Protein AF-A0A177G575-F1 (afdb_monomer_lite)

Radius of gyration: 20.1 Å; chains: 1; bounding box: 37×48×55 Å

Sequence (114 aa):
MTLPGQGDEPTVEVPLSLEEVTSLITVLGRLRQTMMADHEIPPIEGATFTPVTRTRWAVQPEARTDGSLLAFQHPAYGPVGLVLAPQDADRLGKALQLHEQMRRDQKASRGKLN

Organism: NCBI:txid178901

Structure (mmCIF, N/CA/C/O backbone):
data_AF-A0A177G575-F1
#
_entry.id   AF-A0A177G575-F1
#
loop_
_atom_site.group_PDB
_atom_site.id
_atom_site.type_symbol
_atom_site.label_atom_id
_atom_site.label_alt_id
_atom_site.label_comp_id
_atom_site.label_asym_id
_atom_site.label_entity_id
_atom_site.label_seq_id
_atom_site.pdbx_PDB_ins_code
_atom_site.Cartn_x
_atom_site.Cartn_y
_atom_site.Cartn_z
_atom_site.occupancy
_atom_site.B_iso_or_equiv
_atom_site.auth_seq_id
_atom_site.auth_comp_id
_atom_site.auth_asym_id
_atom_site.auth_atom_id
_atom_site.pdbx_PDB_model_num
ATOM 1 N N . MET A 1 1 ? 21.814 -13.747 -9.189 1.00 62.03 1 MET A N 1
ATOM 2 C CA . MET A 1 1 ? 20.965 -14.264 -8.092 1.00 62.03 1 MET A CA 1
ATOM 3 C C . MET A 1 1 ? 20.359 -15.579 -8.563 1.00 62.03 1 MET A C 1
ATOM 5 O O . MET A 1 1 ? 19.871 -15.625 -9.684 1.00 62.03 1 MET A O 1
ATOM 9 N N . THR A 1 2 ? 20.437 -16.648 -7.772 1.00 60.25 2 THR A N 1
ATOM 10 C CA . THR A 1 2 ? 19.839 -17.946 -8.122 1.00 60.25 2 THR A CA 1
ATOM 11 C C . THR A 1 2 ? 18.371 -17.936 -7.715 1.00 60.25 2 THR A C 1
ATOM 13 O O . THR A 1 2 ? 18.066 -17.749 -6.536 1.00 60.25 2 THR A O 1
ATOM 16 N N . LEU A 1 3 ? 17.462 -18.097 -8.675 1.00 61.62 3 LEU A N 1
ATOM 17 C CA . LEU A 1 3 ? 16.047 -18.297 -8.374 1.00 61.62 3 LEU A CA 1
ATOM 18 C C . LEU A 1 3 ? 15.821 -19.804 -8.216 1.00 61.62 3 LEU A C 1
ATOM 20 O O . LEU A 1 3 ? 16.135 -20.549 -9.147 1.00 61.62 3 LEU A O 1
ATOM 24 N N . PRO A 1 4 ? 15.338 -20.287 -7.058 1.00 55.06 4 PRO A N 1
ATOM 25 C CA . PRO A 1 4 ? 14.972 -21.690 -6.942 1.00 55.06 4 PRO A CA 1
ATOM 26 C C . PRO A 1 4 ? 13.827 -21.980 -7.920 1.00 55.06 4 PRO A C 1
ATOM 28 O O . PRO A 1 4 ? 12.828 -21.259 -7.920 1.00 55.06 4 PRO A O 1
ATOM 31 N N . GLY A 1 5 ? 13.983 -23.011 -8.754 1.00 54.41 5 GLY A N 1
ATOM 32 C CA . GLY A 1 5 ? 12.903 -23.494 -9.614 1.00 54.41 5 GLY A CA 1
ATOM 33 C C . GLY A 1 5 ? 11.715 -23.961 -8.771 1.00 54.41 5 GLY A C 1
ATOM 34 O O . GLY A 1 5 ? 11.895 -24.504 -7.675 1.00 54.41 5 GLY A O 1
ATOM 35 N N . GLN A 1 6 ? 10.489 -23.736 -9.248 1.00 54.12 6 GLN A N 1
ATOM 36 C CA . GLN A 1 6 ? 9.319 -24.361 -8.635 1.00 54.12 6 GLN A CA 1
ATOM 37 C C . GLN A 1 6 ? 9.195 -25.795 -9.165 1.00 54.12 6 GLN A C 1
ATOM 39 O O . GLN A 1 6 ? 8.772 -26.020 -10.293 1.00 54.12 6 GLN A O 1
ATOM 44 N N . GLY A 1 7 ? 9.537 -26.784 -8.337 1.00 67.75 7 GLY A N 1
ATOM 45 C CA . GLY A 1 7 ? 9.404 -28.200 -8.697 1.00 67.75 7 GLY A CA 1
ATOM 46 C C . GLY A 1 7 ? 10.563 -28.704 -9.560 1.00 67.75 7 GLY A C 1
ATOM 47 O O . GLY A 1 7 ? 11.712 -28.584 -9.153 1.00 67.75 7 GLY A O 1
ATOM 48 N N . ASP A 1 8 ? 10.252 -29.291 -10.718 1.00 60.97 8 ASP A N 1
ATOM 49 C CA . ASP A 1 8 ? 11.220 -29.927 -11.635 1.00 60.97 8 ASP A CA 1
ATOM 50 C C . ASP A 1 8 ? 11.834 -28.933 -12.646 1.00 60.97 8 ASP A C 1
ATOM 52 O O . ASP A 1 8 ? 12.507 -29.317 -13.604 1.00 60.97 8 ASP A O 1
ATOM 56 N N . GLU A 1 9 ? 11.578 -27.633 -12.466 1.00 63.50 9 GLU A N 1
ATOM 57 C CA . GLU A 1 9 ? 12.141 -26.590 -13.319 1.00 63.50 9 GLU A CA 1
ATOM 58 C C . GLU A 1 9 ? 13.640 -26.401 -13.042 1.00 63.50 9 GLU A C 1
ATOM 60 O O . GLU A 1 9 ? 14.053 -26.306 -11.880 1.00 63.50 9 GLU A O 1
ATOM 65 N N . PRO A 1 10 ? 14.476 -26.310 -14.094 1.00 64.81 10 PRO A N 1
ATOM 66 C CA . PRO A 1 10 ? 15.905 -26.117 -13.925 1.00 64.81 10 PRO A CA 1
ATOM 67 C C . PRO A 1 10 ? 16.179 -24.811 -13.182 1.00 64.81 10 PRO A C 1
ATOM 69 O O . PRO A 1 10 ? 15.592 -23.770 -13.477 1.00 64.81 10 PRO A O 1
ATOM 72 N N . THR A 1 11 ? 17.115 -24.856 -12.236 1.00 64.06 11 THR A N 1
ATOM 73 C CA . THR A 1 11 ? 17.609 -23.659 -11.558 1.00 64.06 11 THR A CA 1
ATOM 74 C C . THR A 1 11 ? 18.225 -22.723 -12.594 1.00 64.06 11 THR A C 1
ATOM 76 O O . THR A 1 11 ? 19.278 -23.018 -13.160 1.00 64.06 11 THR A O 1
ATOM 79 N N . VAL A 1 12 ? 17.569 -21.594 -12.856 1.00 70.12 12 VAL A N 1
ATOM 80 C CA . VAL A 1 12 ? 18.082 -20.581 -13.780 1.00 70.12 12 VAL A CA 1
ATOM 81 C C . VAL A 1 12 ? 18.907 -19.577 -12.987 1.00 70.12 12 VAL A C 1
ATOM 83 O O . VAL A 1 12 ? 18.412 -18.905 -12.075 1.00 70.12 12 VAL A O 1
ATOM 86 N N . GLU A 1 13 ? 20.182 -19.450 -13.344 1.00 76.06 13 GLU A N 1
ATOM 87 C CA . GLU A 1 13 ? 20.978 -18.315 -12.901 1.00 76.06 13 GLU A CA 1
ATOM 88 C C . GLU A 1 13 ? 20.569 -17.081 -13.692 1.00 76.06 13 GLU A C 1
ATOM 90 O O . GLU A 1 13 ? 20.772 -16.991 -14.901 1.00 76.06 13 GLU A O 1
ATOM 95 N N . VAL A 1 14 ? 19.991 -16.113 -12.988 1.00 79.31 14 VAL A N 1
ATOM 96 C CA . VAL A 1 14 ? 19.685 -14.802 -13.549 1.00 79.31 14 VAL A CA 1
ATOM 97 C C . VAL A 1 14 ? 20.727 -13.831 -12.985 1.00 79.31 14 VAL A C 1
ATOM 99 O O . VAL A 1 14 ? 20.660 -13.473 -11.798 1.00 79.31 14 VAL A O 1
ATOM 102 N N . PRO A 1 15 ? 21.753 -13.442 -13.767 1.00 84.38 15 PRO A N 1
ATOM 103 C CA . PRO A 1 15 ? 22.849 -12.605 -13.293 1.00 84.38 15 PRO A CA 1
ATOM 104 C C . PRO A 1 15 ? 22.426 -11.131 -13.266 1.00 84.38 15 PRO A C 1
ATOM 106 O O . PRO A 1 15 ? 22.987 -10.306 -13.972 1.00 84.38 15 PRO A O 1
ATOM 109 N N . LEU A 1 16 ? 21.415 -10.806 -12.460 1.00 88.62 16 LEU A N 1
ATOM 110 C CA . LEU A 1 16 ? 20.996 -9.432 -12.203 1.00 88.62 16 LEU A CA 1
ATOM 111 C C . LEU A 1 16 ? 21.408 -9.013 -10.792 1.00 88.62 16 LEU A C 1
ATOM 113 O O . LEU A 1 16 ? 21.267 -9.770 -9.822 1.00 88.62 16 LEU A O 1
ATOM 117 N N . SER A 1 17 ? 21.906 -7.789 -10.691 1.00 91.44 17 SER A N 1
ATOM 118 C CA . SER A 1 17 ? 22.092 -7.059 -9.445 1.00 91.44 17 SER A CA 1
ATOM 119 C C . SER A 1 17 ? 20.748 -6.595 -8.873 1.00 91.44 17 SER A C 1
ATOM 121 O O . SER A 1 17 ? 19.726 -6.540 -9.560 1.00 91.44 17 SER A O 1
ATOM 123 N N . LEU A 1 18 ? 20.743 -6.213 -7.593 1.00 88.62 18 LEU A N 1
ATOM 124 C CA . LEU A 1 18 ? 19.555 -5.641 -6.956 1.00 88.62 18 LEU A CA 1
ATOM 125 C C . LEU A 1 18 ? 19.081 -4.355 -7.659 1.00 88.62 18 LEU A C 1
ATOM 127 O O . LEU A 1 18 ? 17.878 -4.122 -7.762 1.00 88.62 18 LEU A O 1
ATOM 131 N N . GLU A 1 19 ? 20.008 -3.533 -8.151 1.00 91.50 19 GLU A N 1
ATOM 132 C CA . GLU A 1 19 ? 19.698 -2.285 -8.855 1.00 91.50 19 GLU A CA 1
ATOM 133 C C . GLU A 1 19 ? 19.000 -2.546 -10.195 1.00 91.50 19 GLU A C 1
ATOM 135 O O . GLU A 1 19 ? 17.984 -1.919 -10.502 1.00 91.50 19 GLU A O 1
ATOM 140 N N . GLU A 1 20 ? 19.483 -3.531 -10.956 1.00 93.25 20 GLU A N 1
ATOM 141 C CA . GLU A 1 20 ? 18.873 -3.933 -12.226 1.00 93.25 20 GLU A CA 1
ATOM 142 C C . GLU A 1 20 ? 17.477 -4.529 -12.014 1.00 93.25 20 GLU A C 1
ATOM 144 O O . GLU A 1 20 ? 16.536 -4.159 -12.718 1.00 93.25 20 GLU A O 1
ATOM 149 N N . VAL A 1 21 ? 17.300 -5.382 -10.995 1.00 93.12 21 VAL A N 1
ATOM 150 C CA . VAL A 1 21 ? 15.977 -5.921 -10.631 1.00 93.12 21 VAL A CA 1
ATOM 151 C C . VAL A 1 21 ? 15.025 -4.796 -10.212 1.00 93.12 21 VAL A C 1
ATOM 153 O O . VAL A 1 21 ? 13.872 -4.767 -10.640 1.00 93.12 21 VAL A O 1
ATOM 156 N N . THR A 1 22 ? 15.503 -3.829 -9.427 1.00 91.31 22 THR A N 1
ATOM 157 C CA . THR A 1 22 ? 14.697 -2.679 -8.986 1.00 91.31 22 THR A CA 1
ATOM 158 C C . THR A 1 22 ? 14.271 -1.804 -10.167 1.00 91.31 22 THR A C 1
ATOM 160 O O . THR A 1 22 ? 13.111 -1.385 -10.252 1.00 91.31 22 THR A O 1
ATOM 163 N N . SER A 1 23 ? 15.182 -1.561 -11.111 1.00 92.62 23 SER A N 1
ATOM 164 C CA . SER A 1 23 ? 14.868 -0.837 -12.344 1.00 92.62 23 SER A CA 1
ATOM 165 C C . SER A 1 23 ? 13.826 -1.580 -13.174 1.00 92.62 23 SER A C 1
ATOM 167 O O . SER A 1 23 ? 12.850 -0.970 -13.615 1.00 92.62 23 SER A O 1
ATOM 169 N N . LEU A 1 24 ? 13.968 -2.900 -13.324 1.00 94.25 24 LEU A N 1
ATOM 170 C CA . LEU A 1 24 ? 13.004 -3.721 -14.051 1.00 94.25 24 LEU A CA 1
ATOM 171 C C . LEU A 1 24 ? 11.610 -3.661 -13.414 1.00 94.25 24 LEU A C 1
ATOM 173 O O . LEU A 1 24 ? 10.632 -3.395 -14.111 1.00 94.25 24 LEU A O 1
ATOM 177 N N . ILE A 1 25 ? 11.510 -3.828 -12.093 1.00 93.50 25 ILE A N 1
ATOM 178 C CA . ILE A 1 25 ? 10.242 -3.714 -11.355 1.00 93.50 25 ILE A CA 1
ATOM 179 C C . ILE A 1 25 ? 9.616 -2.333 -11.560 1.00 93.50 25 ILE A C 1
ATOM 181 O O . ILE A 1 25 ? 8.411 -2.230 -11.776 1.00 93.50 25 ILE A O 1
ATOM 185 N N . THR A 1 26 ? 10.425 -1.272 -11.547 1.00 91.94 26 THR A N 1
ATOM 186 C CA . THR A 1 26 ? 9.943 0.099 -11.762 1.00 91.94 26 THR A CA 1
ATOM 187 C C . THR A 1 26 ? 9.343 0.270 -13.158 1.00 91.94 26 THR A C 1
ATOM 189 O O . THR A 1 26 ? 8.263 0.848 -13.301 1.00 91.94 26 THR A O 1
ATOM 192 N N . VAL A 1 27 ? 10.009 -0.247 -14.195 1.00 95.31 27 VAL A N 1
ATOM 193 C CA . VAL A 1 27 ? 9.508 -0.196 -15.578 1.00 95.31 27 VAL A CA 1
ATOM 194 C C . VAL A 1 27 ? 8.227 -1.014 -15.725 1.00 95.31 27 VAL A C 1
ATOM 196 O O . VAL A 1 27 ? 7.235 -0.503 -16.245 1.00 95.31 27 VAL A O 1
ATOM 199 N N . LEU A 1 28 ? 8.212 -2.251 -15.222 1.00 95.81 28 LEU A N 1
ATOM 200 C CA . LEU A 1 28 ? 7.039 -3.125 -15.283 1.00 95.81 28 LEU A CA 1
ATOM 201 C C . LEU A 1 28 ? 5.853 -2.550 -14.501 1.00 95.81 28 LEU A C 1
ATOM 203 O O . LEU A 1 28 ? 4.716 -2.616 -14.964 1.00 95.81 28 LEU A O 1
ATOM 207 N N . GLY A 1 29 ? 6.111 -1.935 -13.347 1.00 93.12 29 GLY A N 1
ATOM 208 C CA . GLY A 1 29 ? 5.099 -1.254 -12.546 1.00 93.12 29 GLY A CA 1
ATOM 209 C C . GLY A 1 29 ? 4.451 -0.096 -13.302 1.00 93.12 29 GLY A C 1
ATOM 210 O O . GLY A 1 29 ? 3.224 -0.011 -13.348 1.00 93.12 29 GLY A O 1
ATOM 211 N N . ARG A 1 30 ? 5.257 0.746 -13.966 1.00 93.44 30 ARG A N 1
ATOM 212 C CA . ARG A 1 30 ? 4.753 1.838 -14.819 1.00 93.44 30 ARG A CA 1
ATOM 213 C C . ARG A 1 30 ? 3.946 1.310 -15.998 1.00 93.44 30 ARG A C 1
ATOM 215 O O . ARG A 1 30 ? 2.850 1.803 -16.241 1.00 93.44 30 ARG A O 1
ATOM 222 N N . LEU A 1 31 ? 4.453 0.286 -16.687 1.00 96.25 31 LEU A N 1
ATOM 223 C CA . LEU A 1 31 ? 3.746 -0.343 -17.801 1.00 96.25 31 LEU A CA 1
ATOM 224 C C . LEU A 1 31 ? 2.375 -0.864 -17.354 1.00 96.25 31 LEU A C 1
ATOM 226 O O . LEU A 1 31 ? 1.361 -0.535 -17.965 1.00 96.25 31 LEU A O 1
ATOM 230 N N . ARG A 1 32 ? 2.327 -1.611 -16.243 1.00 94.44 32 ARG A N 1
ATOM 231 C CA . ARG A 1 32 ? 1.072 -2.112 -15.673 1.00 94.44 32 ARG A CA 1
ATOM 232 C C . ARG A 1 32 ? 0.126 -0.973 -15.303 1.00 94.44 32 ARG A C 1
ATOM 234 O O . ARG A 1 32 ? -1.064 -1.073 -15.581 1.00 94.44 32 ARG A O 1
ATOM 241 N N . GLN A 1 33 ? 0.633 0.092 -14.683 1.00 92.69 33 GLN A N 1
ATOM 242 C CA . GLN A 1 33 ? -0.175 1.259 -14.330 1.00 92.69 33 GLN A CA 1
ATOM 243 C C . GLN A 1 33 ? -0.822 1.887 -15.571 1.00 92.69 33 GLN A C 1
ATOM 245 O O . GLN A 1 33 ? -2.010 2.187 -15.539 1.00 92.69 33 GLN A O 1
ATOM 250 N N . THR A 1 34 ? -0.076 2.033 -16.669 1.00 94.38 34 THR A N 1
ATOM 251 C CA . THR A 1 34 ? -0.616 2.534 -17.940 1.00 94.38 34 THR A CA 1
ATOM 252 C C . THR A 1 34 ? -1.672 1.597 -18.519 1.00 94.38 34 THR A C 1
ATOM 254 O O . THR A 1 34 ? -2.734 2.056 -18.918 1.00 94.38 34 THR A O 1
ATOM 257 N N . MET A 1 35 ? -1.423 0.285 -18.525 1.00 94.81 35 MET A N 1
ATOM 258 C CA . MET A 1 35 ? -2.387 -0.697 -19.040 1.00 94.81 35 MET A CA 1
ATOM 259 C C . MET A 1 35 ? -3.686 -0.739 -18.224 1.00 94.81 35 MET A C 1
ATOM 261 O O . MET A 1 35 ? -4.742 -1.054 -18.761 1.00 94.81 35 MET A O 1
ATOM 265 N N . MET A 1 36 ? -3.615 -0.419 -16.933 1.00 94.31 36 MET A N 1
ATOM 266 C CA . MET A 1 36 ? -4.763 -0.401 -16.026 1.00 94.31 36 MET A CA 1
ATOM 267 C C . MET A 1 36 ? -5.511 0.934 -15.994 1.00 94.31 36 MET A C 1
ATOM 269 O O . MET A 1 36 ? -6.501 1.020 -15.281 1.00 94.31 36 MET A O 1
ATOM 273 N N . ALA A 1 37 ? -5.081 1.956 -16.743 1.00 92.94 37 ALA A N 1
ATOM 274 C CA . ALA A 1 37 ? -5.683 3.291 -16.677 1.00 92.94 37 ALA A CA 1
ATOM 275 C C . ALA A 1 37 ? -7.199 3.293 -16.957 1.00 92.94 37 ALA A C 1
ATOM 277 O O . ALA A 1 37 ? -7.934 4.005 -16.280 1.00 92.94 37 ALA A O 1
ATOM 278 N N . ASP A 1 38 ? -7.648 2.451 -17.892 1.00 91.75 38 ASP A N 1
ATOM 279 C CA . ASP A 1 38 ? -9.059 2.323 -18.285 1.00 91.75 38 ASP A CA 1
ATOM 280 C C . ASP A 1 38 ? -9.735 1.062 -17.718 1.00 91.75 38 ASP A C 1
ATOM 282 O O . ASP A 1 38 ? -10.839 0.702 -18.125 1.00 91.75 38 ASP A O 1
ATOM 286 N N . HIS A 1 39 ? -9.070 0.359 -16.799 1.00 91.38 39 HIS A N 1
ATOM 287 C CA . HIS A 1 39 ? -9.624 -0.826 -16.153 1.00 91.38 39 HIS A CA 1
ATOM 288 C C . HIS A 1 39 ? -10.112 -0.480 -14.750 1.00 91.38 39 HIS A C 1
ATOM 290 O O . HIS A 1 39 ? -9.470 0.270 -14.013 1.00 91.38 39 HIS A O 1
ATOM 296 N N . GLU A 1 40 ? -11.231 -1.078 -14.348 1.00 89.75 40 GLU A N 1
ATOM 297 C CA . GLU A 1 40 ? -11.654 -1.022 -12.954 1.00 89.75 40 GLU A CA 1
ATOM 298 C C . GLU A 1 40 ? -10.604 -1.686 -12.059 1.00 89.75 40 GLU A C 1
ATOM 300 O O . GLU A 1 40 ? -10.051 -2.742 -12.383 1.00 89.75 40 GLU A O 1
ATOM 305 N N . ILE A 1 41 ? -10.327 -1.058 -10.914 1.00 88.06 41 ILE A N 1
ATOM 306 C CA . ILE A 1 41 ? -9.439 -1.631 -9.905 1.00 88.06 41 ILE A CA 1
ATOM 307 C C . ILE A 1 41 ? -10.127 -2.886 -9.351 1.00 88.06 41 ILE A C 1
ATOM 309 O O . ILE A 1 41 ? -11.232 -2.768 -8.815 1.00 88.06 41 ILE A O 1
ATOM 313 N N . PRO A 1 42 ? -9.504 -4.075 -9.446 1.00 88.06 42 PRO A N 1
ATOM 314 C CA . PRO A 1 42 ? -10.117 -5.294 -8.944 1.00 88.06 42 PRO A CA 1
ATOM 315 C C . PRO A 1 42 ? -10.402 -5.215 -7.437 1.00 88.06 42 PRO A C 1
ATOM 317 O O . PRO A 1 42 ? -9.607 -4.618 -6.700 1.00 88.06 42 PRO A O 1
ATOM 320 N N . PRO A 1 43 ? -11.488 -5.847 -6.960 1.00 90.06 43 PRO A N 1
ATOM 321 C CA . PRO A 1 43 ? -11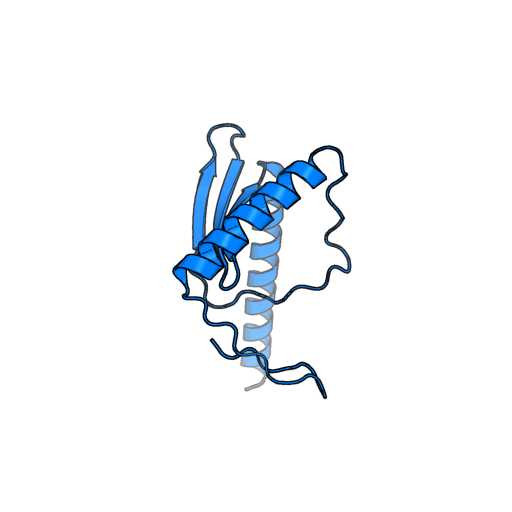.770 -5.956 -5.533 1.00 90.06 43 PRO A CA 1
ATOM 322 C C . PRO A 1 43 ? -10.647 -6.700 -4.798 1.00 90.06 43 PRO A C 1
ATOM 324 O O . PRO A 1 43 ? -9.946 -7.537 -5.372 1.00 90.06 43 PRO A O 1
ATOM 327 N N . ILE A 1 44 ? -10.482 -6.402 -3.507 1.00 88.62 44 ILE A N 1
ATOM 328 C CA . ILE A 1 44 ? -9.478 -7.062 -2.656 1.00 88.62 44 ILE A CA 1
ATOM 329 C C . ILE A 1 44 ? -10.000 -8.392 -2.090 1.00 88.62 44 ILE A C 1
ATOM 331 O O . ILE A 1 44 ? -9.227 -9.245 -1.653 1.00 88.62 44 ILE A O 1
ATOM 335 N N . GLU A 1 45 ? -11.318 -8.584 -2.088 1.00 91.25 45 GLU A N 1
ATOM 336 C CA . GLU A 1 45 ? -11.992 -9.775 -1.597 1.00 91.25 45 GLU A CA 1
ATOM 337 C C . GLU A 1 45 ? -11.539 -11.022 -2.368 1.00 91.25 45 GLU A C 1
ATOM 339 O O . GLU A 1 45 ? -11.699 -11.128 -3.581 1.00 91.25 45 GLU A O 1
ATOM 344 N N . GLY A 1 46 ? -10.967 -11.991 -1.648 1.00 87.81 46 GLY A N 1
ATOM 345 C CA . GLY A 1 46 ? -10.459 -13.234 -2.236 1.00 87.81 46 GLY A CA 1
ATOM 346 C C . GLY A 1 46 ? -9.094 -13.110 -2.921 1.00 87.81 46 GLY A C 1
ATOM 347 O O . GLY A 1 46 ? -8.591 -14.110 -3.428 1.00 87.81 46 GLY A O 1
ATOM 348 N N . ALA A 1 47 ? -8.467 -11.929 -2.910 1.00 90.06 47 ALA A N 1
ATOM 349 C CA . ALA A 1 47 ? -7.131 -11.757 -3.460 1.00 90.06 47 ALA A CA 1
ATOM 350 C C . ALA A 1 47 ? -6.083 -12.516 -2.629 1.00 90.06 47 ALA A C 1
ATOM 352 O O . ALA A 1 47 ? -6.027 -12.410 -1.401 1.00 90.06 47 ALA A O 1
ATOM 353 N N . THR A 1 48 ? -5.204 -13.250 -3.308 1.00 88.06 48 THR A N 1
ATOM 354 C CA . THR A 1 48 ? -4.044 -13.893 -2.685 1.00 88.06 48 THR A CA 1
ATOM 355 C C . THR A 1 48 ? -2.919 -12.875 -2.535 1.00 88.06 48 THR A C 1
ATOM 357 O O . THR A 1 48 ? -2.493 -12.267 -3.516 1.00 88.06 48 THR A O 1
ATOM 360 N N . PHE A 1 49 ? -2.398 -12.696 -1.322 1.00 86.44 49 PHE A N 1
ATOM 361 C CA . PHE A 1 49 ? -1.264 -11.807 -1.071 1.00 86.44 49 PHE A CA 1
ATOM 362 C C . PHE A 1 49 ? -0.300 -12.397 -0.043 1.00 86.44 49 PHE A C 1
ATOM 364 O O . PHE A 1 49 ? -0.695 -13.107 0.881 1.00 86.44 49 PHE A O 1
ATOM 371 N N . THR A 1 50 ? 0.980 -12.055 -0.184 1.00 86.25 50 THR A N 1
ATOM 372 C CA . THR A 1 50 ? 2.002 -12.358 0.821 1.00 86.25 50 THR A CA 1
ATOM 373 C C . THR A 1 50 ? 2.055 -11.206 1.822 1.00 86.25 50 THR A C 1
ATOM 375 O O . THR A 1 50 ? 2.379 -10.083 1.428 1.00 86.25 50 THR A O 1
ATOM 378 N N . PRO A 1 51 ? 1.748 -11.430 3.111 1.00 88.50 51 PRO A N 1
ATOM 379 C CA . PRO A 1 51 ? 1.731 -10.354 4.087 1.00 88.50 51 PRO A CA 1
ATOM 380 C C . PRO A 1 51 ? 3.139 -9.802 4.317 1.00 88.50 51 PRO A C 1
ATOM 382 O O . PRO A 1 51 ? 4.086 -10.539 4.603 1.00 88.50 51 PRO A O 1
ATOM 385 N N . VAL A 1 52 ? 3.266 -8.479 4.257 1.00 91.44 52 VAL A N 1
ATOM 386 C CA . VAL A 1 52 ? 4.496 -7.791 4.646 1.00 91.44 52 VAL A CA 1
ATOM 387 C C . VAL A 1 52 ? 4.524 -7.654 6.163 1.00 91.44 52 VAL A C 1
ATOM 389 O O . VAL A 1 52 ? 3.641 -7.046 6.765 1.00 91.44 52 VAL A O 1
ATOM 392 N N . THR A 1 53 ? 5.561 -8.199 6.796 1.00 91.12 53 THR A N 1
ATOM 393 C CA . THR A 1 53 ? 5.768 -8.095 8.246 1.00 91.1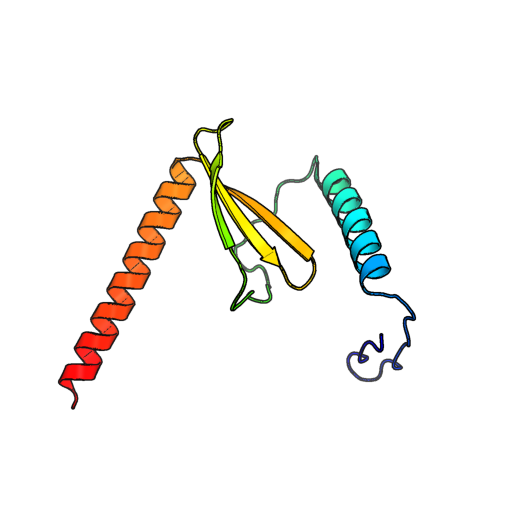2 53 THR A CA 1
ATOM 394 C C . THR A 1 53 ? 7.068 -7.358 8.550 1.00 91.12 53 THR A C 1
ATOM 396 O O . THR A 1 53 ? 7.998 -7.371 7.748 1.00 91.12 53 THR A O 1
ATOM 399 N N . ARG A 1 54 ? 7.134 -6.689 9.712 1.00 89.94 54 ARG A N 1
ATOM 400 C CA . ARG A 1 54 ? 8.320 -5.938 10.181 1.00 89.94 54 ARG A CA 1
ATOM 401 C C . ARG A 1 54 ? 8.857 -4.904 9.175 1.00 89.94 54 ARG A C 1
ATOM 403 O O . ARG A 1 54 ? 10.062 -4.685 9.088 1.00 89.94 54 ARG A O 1
ATOM 410 N N . THR A 1 55 ? 7.966 -4.256 8.429 1.00 93.75 55 THR A N 1
ATOM 411 C CA . THR A 1 55 ? 8.343 -3.178 7.510 1.00 93.75 55 THR A CA 1
ATOM 412 C C . THR A 1 55 ? 8.421 -1.820 8.207 1.00 93.75 55 THR A C 1
ATOM 414 O O . THR A 1 55 ? 7.766 -1.582 9.224 1.00 93.75 55 THR A O 1
ATOM 417 N N . ARG A 1 56 ? 9.223 -0.916 7.640 1.00 96.44 56 ARG A N 1
ATOM 418 C CA . ARG A 1 56 ? 9.206 0.506 7.985 1.00 96.44 56 ARG A CA 1
ATOM 419 C C . ARG A 1 56 ? 8.004 1.151 7.308 1.00 96.44 56 ARG A C 1
ATOM 421 O O . ARG A 1 56 ? 7.827 0.985 6.102 1.00 96.44 56 ARG A O 1
ATOM 428 N N . TRP A 1 57 ? 7.218 1.895 8.072 1.00 96.81 57 TRP A N 1
ATOM 429 C CA . TRP A 1 57 ? 6.021 2.572 7.588 1.00 96.81 57 TRP A CA 1
ATOM 430 C C . TRP A 1 57 ? 5.902 3.969 8.194 1.00 96.81 57 TRP A C 1
ATOM 432 O O . TRP A 1 57 ? 6.505 4.259 9.229 1.00 96.81 57 TRP A O 1
ATOM 442 N N . ALA A 1 58 ? 5.139 4.828 7.528 1.00 97.12 58 ALA A N 1
ATOM 443 C CA . ALA A 1 58 ? 4.807 6.168 7.982 1.00 97.12 58 ALA A CA 1
ATOM 444 C C . ALA A 1 58 ? 3.380 6.524 7.554 1.00 97.12 58 ALA A C 1
ATOM 446 O O . ALA A 1 58 ? 2.906 6.070 6.511 1.00 97.12 58 ALA A O 1
ATOM 447 N N . VAL A 1 59 ? 2.723 7.362 8.355 1.00 96.69 59 VAL A N 1
ATOM 448 C CA . VAL A 1 59 ? 1.462 8.019 7.998 1.00 96.69 59 VAL A CA 1
ATOM 449 C C . VAL A 1 59 ? 1.689 9.520 8.025 1.00 96.69 59 VAL A C 1
ATOM 451 O O . VAL A 1 59 ? 2.286 10.032 8.972 1.00 96.69 59 VAL A O 1
ATOM 454 N N . GLN A 1 60 ? 1.254 10.209 6.974 1.00 95.88 60 GLN A N 1
ATOM 455 C CA . GLN A 1 60 ? 1.400 11.656 6.827 1.00 95.88 60 GLN A CA 1
ATOM 456 C C . GLN A 1 60 ? 0.103 12.262 6.275 1.00 95.88 60 GLN A C 1
ATOM 458 O O . GLN A 1 60 ? -0.603 11.578 5.530 1.00 95.88 60 GLN A O 1
ATOM 463 N N . PRO A 1 61 ? -0.216 13.526 6.600 1.00 95.69 61 PRO A N 1
ATOM 464 C CA . PRO A 1 61 ? -1.315 14.236 5.952 1.00 95.69 61 PRO A CA 1
ATOM 465 C C . PRO A 1 61 ? -1.108 14.307 4.433 1.00 95.69 61 PRO A C 1
ATOM 467 O O . PRO A 1 61 ? 0.002 14.580 3.974 1.00 95.69 61 PRO A O 1
ATOM 470 N N . GLU A 1 62 ? -2.168 14.083 3.657 1.00 95.12 62 GLU A N 1
ATOM 471 C CA . GLU A 1 62 ? -2.168 14.283 2.205 1.00 95.12 62 GLU A CA 1
ATOM 472 C C . GLU A 1 62 ? -2.973 15.547 1.881 1.00 95.12 62 GLU A C 1
ATOM 474 O O . GLU A 1 62 ? -4.166 15.631 2.167 1.00 95.12 62 GLU A O 1
ATOM 479 N N . ALA A 1 63 ? -2.293 16.556 1.333 1.00 88.19 63 ALA A N 1
ATOM 480 C CA . ALA A 1 63 ? -2.829 17.911 1.219 1.00 88.19 63 ALA A CA 1
ATOM 481 C C . ALA A 1 63 ? -3.831 18.112 0.070 1.00 88.19 63 ALA A C 1
ATOM 483 O O . ALA A 1 63 ? -4.510 19.132 0.033 1.00 88.19 63 ALA A O 1
ATOM 484 N N . ARG A 1 64 ? -3.899 17.202 -0.907 1.00 91.25 64 ARG A N 1
ATOM 485 C CA . ARG A 1 64 ? -4.784 17.345 -2.073 1.00 91.25 64 ARG A CA 1
ATOM 486 C C . ARG A 1 64 ? -6.176 16.789 -1.809 1.00 91.25 64 ARG A C 1
ATOM 488 O O . ARG A 1 64 ? -7.127 17.258 -2.425 1.00 91.25 64 ARG A O 1
ATOM 495 N N . THR A 1 65 ? -6.289 15.782 -0.950 1.00 90.06 65 THR A N 1
ATOM 496 C CA . THR A 1 65 ? -7.545 15.089 -0.648 1.00 90.06 65 THR A CA 1
ATOM 497 C C . THR A 1 65 ? -7.999 15.283 0.796 1.00 90.06 65 THR A C 1
ATOM 499 O O . THR A 1 65 ? -8.922 14.588 1.216 1.00 90.06 65 THR A O 1
ATOM 502 N N . ASP A 1 66 ? -7.307 16.126 1.575 1.00 91.56 66 ASP A N 1
ATOM 503 C CA . ASP A 1 66 ? -7.415 16.207 3.044 1.00 91.56 66 ASP A CA 1
ATOM 504 C C . ASP A 1 66 ? -7.320 14.825 3.722 1.00 91.56 66 ASP A C 1
ATOM 506 O O . ASP A 1 66 ? -7.881 14.566 4.788 1.00 91.56 66 ASP A O 1
ATOM 510 N N . GLY A 1 67 ? -6.633 13.900 3.050 1.00 95.12 67 GLY A N 1
ATOM 511 C CA . GLY A 1 67 ? -6.587 12.492 3.396 1.00 95.12 67 GLY A CA 1
ATOM 512 C C . GLY A 1 67 ? -5.352 12.141 4.208 1.00 95.12 67 GLY A C 1
ATOM 513 O O . GLY A 1 67 ? -4.662 12.984 4.784 1.00 95.12 67 GLY A O 1
ATOM 514 N N . SER A 1 68 ? -5.042 10.851 4.233 1.00 97.31 68 SER A N 1
ATOM 515 C CA . SER A 1 68 ? -3.830 10.327 4.858 1.00 97.31 68 SER A CA 1
ATOM 516 C C . SER A 1 68 ? -3.049 9.480 3.868 1.00 97.31 68 SER A C 1
ATOM 518 O O . SER A 1 68 ? -3.576 8.515 3.320 1.00 97.31 68 SER A O 1
ATOM 520 N N . LEU A 1 69 ? -1.772 9.794 3.672 1.00 97.38 69 LEU A N 1
ATOM 521 C CA . LEU A 1 69 ? -0.845 8.913 2.975 1.00 97.38 69 LEU A CA 1
ATOM 522 C C . LEU A 1 69 ? -0.307 7.882 3.968 1.00 97.38 69 LEU A C 1
ATOM 524 O O . LEU A 1 69 ? 0.440 8.234 4.880 1.00 97.38 69 LEU A O 1
ATOM 528 N N . LEU A 1 70 ? -0.640 6.610 3.759 1.00 97.12 70 LEU A N 1
ATOM 529 C CA . LEU A 1 70 ? 0.037 5.479 4.385 1.00 97.12 70 LEU A CA 1
ATOM 530 C C . LEU A 1 70 ? 1.108 4.959 3.423 1.00 97.12 70 LEU A C 1
ATOM 532 O O . LEU A 1 70 ? 0.786 4.463 2.345 1.00 97.12 70 LEU A O 1
ATOM 536 N N . ALA A 1 71 ? 2.376 5.038 3.819 1.00 96.88 71 ALA A N 1
ATOM 537 C CA . ALA A 1 71 ? 3.499 4.536 3.032 1.00 96.88 71 ALA A CA 1
ATOM 538 C C . ALA A 1 71 ? 4.302 3.490 3.809 1.00 96.88 71 ALA A C 1
ATOM 540 O O . ALA A 1 71 ? 4.482 3.609 5.021 1.00 96.88 71 ALA A O 1
ATOM 541 N N . PHE A 1 72 ? 4.814 2.473 3.116 1.00 96.38 72 PHE A N 1
ATOM 542 C CA . PHE A 1 72 ? 5.637 1.423 3.714 1.00 96.38 72 PHE A CA 1
ATOM 543 C C . PHE A 1 72 ? 6.659 0.842 2.729 1.00 96.38 72 PHE A C 1
ATOM 545 O O . PHE A 1 72 ? 6.543 1.001 1.516 1.00 96.38 72 PHE A O 1
ATOM 552 N N . GLN A 1 73 ? 7.678 0.158 3.253 1.00 94.56 73 GLN A N 1
ATOM 553 C CA . GLN A 1 73 ? 8.686 -0.536 2.444 1.00 94.56 73 GLN A CA 1
ATOM 554 C C . GLN A 1 73 ? 8.217 -1.957 2.095 1.00 94.56 73 GLN A C 1
ATOM 556 O O . GLN A 1 73 ? 8.195 -2.842 2.955 1.00 94.56 73 GLN A O 1
ATOM 561 N N . HIS A 1 74 ? 7.842 -2.210 0.846 1.00 93.00 74 HIS A N 1
ATOM 562 C CA . HIS A 1 74 ? 7.502 -3.550 0.379 1.00 93.00 74 HIS A CA 1
ATOM 563 C C . HIS A 1 74 ? 8.778 -4.307 -0.040 1.00 93.00 74 HIS A C 1
ATOM 565 O O . HIS A 1 74 ? 9.518 -3.815 -0.891 1.00 93.00 74 HIS A O 1
ATOM 571 N N . PRO A 1 75 ? 9.043 -5.524 0.473 1.00 89.62 75 PRO A N 1
ATOM 572 C CA . PRO A 1 75 ? 10.286 -6.249 0.189 1.00 89.62 75 PRO A CA 1
ATOM 573 C C . PRO A 1 75 ? 10.471 -6.585 -1.298 1.00 89.62 75 PRO A C 1
ATOM 575 O O . PRO A 1 75 ? 11.598 -6.618 -1.773 1.00 89.62 75 PRO A O 1
ATOM 578 N N . ALA A 1 76 ? 9.375 -6.801 -2.032 1.00 89.12 76 ALA A N 1
ATOM 579 C CA . ALA A 1 76 ? 9.425 -7.102 -3.465 1.00 89.12 76 ALA A CA 1
ATOM 580 C C . ALA A 1 76 ? 9.300 -5.874 -4.383 1.00 89.12 76 ALA A C 1
ATOM 582 O O . ALA A 1 76 ? 9.605 -5.991 -5.559 1.00 89.12 76 ALA A O 1
ATOM 583 N N . TYR A 1 77 ? 8.815 -4.727 -3.891 1.00 90.19 77 TYR A N 1
ATOM 584 C CA . TYR A 1 77 ? 8.439 -3.594 -4.760 1.00 90.19 77 TYR A CA 1
ATOM 585 C C . TYR A 1 77 ? 9.081 -2.263 -4.354 1.00 90.19 77 TYR A C 1
ATOM 587 O O . TYR A 1 77 ? 8.900 -1.264 -5.043 1.00 90.19 77 TYR A O 1
ATOM 595 N N . GLY A 1 78 ? 9.831 -2.227 -3.250 1.00 89.62 78 GLY A N 1
ATOM 596 C CA . GLY A 1 78 ? 10.344 -0.983 -2.688 1.00 89.62 78 GLY A CA 1
ATOM 597 C C . GLY A 1 78 ? 9.238 -0.156 -2.013 1.00 89.62 78 GLY A C 1
ATOM 598 O O . GLY A 1 78 ? 8.288 -0.730 -1.473 1.00 89.62 78 GLY A O 1
ATOM 599 N N . PRO A 1 79 ? 9.350 1.183 -1.985 1.00 91.75 79 PRO A N 1
ATOM 600 C CA . PRO A 1 79 ? 8.365 2.048 -1.341 1.00 91.75 79 PRO A CA 1
ATOM 601 C C . PRO A 1 79 ? 6.991 1.971 -2.021 1.00 91.75 79 PRO A C 1
ATOM 603 O O . PRO A 1 79 ? 6.868 2.237 -3.214 1.00 91.75 79 PRO A O 1
ATOM 606 N N . VAL A 1 80 ? 5.949 1.667 -1.245 1.00 92.75 80 VAL A N 1
ATOM 607 C CA . VAL A 1 80 ? 4.553 1.644 -1.703 1.00 92.75 80 VAL A CA 1
ATOM 608 C C . VAL A 1 80 ? 3.728 2.593 -0.842 1.00 92.75 80 VAL A C 1
ATOM 610 O O 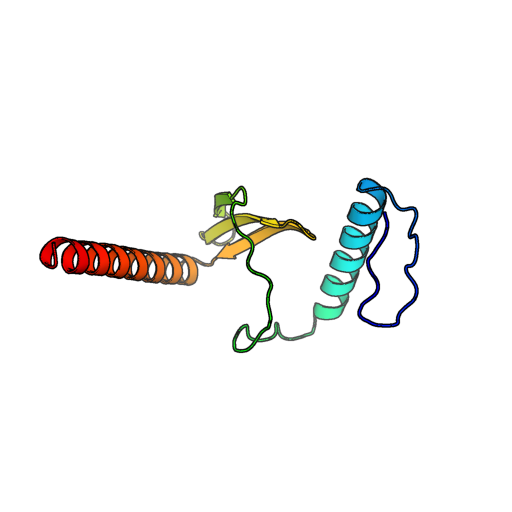. VAL A 1 80 ? 3.836 2.574 0.384 1.00 92.75 80 VAL A O 1
ATOM 613 N N . GLY A 1 81 ? 2.922 3.433 -1.493 1.00 94.25 81 GLY A N 1
ATOM 614 C CA . GLY A 1 81 ? 2.063 4.423 -0.850 1.00 94.25 81 GLY A CA 1
ATOM 615 C C . GLY A 1 81 ? 0.606 4.266 -1.264 1.00 94.25 81 GLY A C 1
ATOM 616 O O . GLY A 1 81 ? 0.312 4.019 -2.431 1.00 94.25 81 GLY A O 1
ATOM 617 N N . LEU A 1 82 ? -0.293 4.435 -0.299 1.00 94.44 82 LEU A N 1
ATOM 618 C CA . LEU A 1 82 ? -1.736 4.478 -0.490 1.00 94.44 82 LEU A CA 1
ATOM 619 C C . LEU A 1 82 ? -2.273 5.766 0.128 1.00 94.44 82 LEU A C 1
ATOM 621 O O . LEU A 1 82 ? -2.053 6.026 1.311 1.00 94.44 82 LEU A O 1
ATOM 625 N N . VAL A 1 83 ? -2.998 6.549 -0.668 1.00 96.56 83 VAL A N 1
ATOM 626 C CA . VAL A 1 83 ? -3.779 7.676 -0.155 1.00 96.56 83 VAL A CA 1
ATOM 627 C C . VAL A 1 83 ? -5.133 7.148 0.294 1.00 96.56 83 VAL A C 1
ATOM 629 O O . VAL A 1 83 ? -5.870 6.557 -0.491 1.00 96.56 83 VAL A O 1
ATOM 632 N N . LEU A 1 84 ? -5.439 7.356 1.567 1.00 96.56 84 LEU A N 1
ATOM 633 C CA . LEU A 1 84 ? -6.740 7.104 2.161 1.00 96.56 84 LEU A CA 1
ATOM 634 C C . LEU A 1 84 ? -7.522 8.414 2.141 1.00 96.56 84 LEU A C 1
ATOM 636 O O . LEU A 1 84 ? -7.077 9.404 2.731 1.00 96.56 84 LEU A O 1
ATOM 640 N N . ALA A 1 85 ? -8.687 8.419 1.495 1.00 95.81 85 ALA 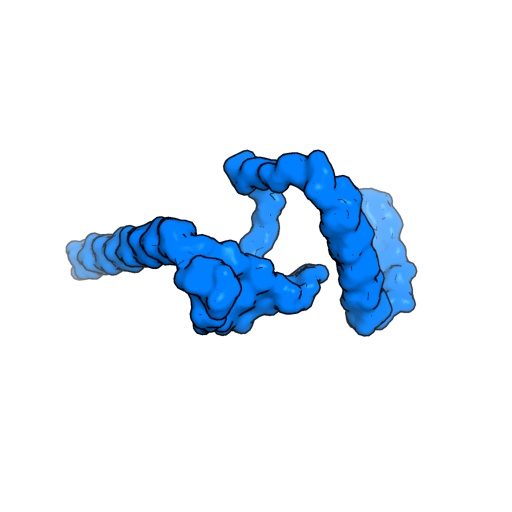A N 1
ATOM 641 C CA . ALA A 1 85 ? -9.640 9.511 1.655 1.00 95.81 85 ALA A CA 1
ATOM 642 C C . ALA A 1 85 ? -10.073 9.624 3.133 1.00 95.81 85 ALA A C 1
ATOM 644 O O . ALA A 1 85 ? -9.966 8.637 3.872 1.00 95.81 85 ALA A O 1
ATOM 645 N N . PRO A 1 86 ? -10.598 10.780 3.583 1.00 95.50 86 PRO A N 1
ATOM 646 C CA . PRO A 1 86 ? -10.977 10.982 4.984 1.00 95.50 86 PRO A CA 1
ATOM 647 C C . PRO A 1 86 ? -11.861 9.859 5.552 1.00 95.50 86 PRO A C 1
ATOM 649 O O . PRO A 1 86 ? -11.552 9.293 6.601 1.00 95.50 86 PRO A O 1
ATOM 652 N N . GLN A 1 87 ? -12.895 9.443 4.811 1.00 95.81 87 GLN A N 1
ATOM 653 C CA . GLN A 1 87 ? -13.780 8.351 5.236 1.00 95.81 87 GLN A CA 1
ATOM 654 C C . GLN A 1 87 ? -13.071 6.994 5.394 1.00 95.81 87 GLN A C 1
ATOM 656 O O . GLN A 1 87 ? -13.430 6.198 6.266 1.00 95.81 87 GLN A O 1
ATOM 661 N N . ASP A 1 88 ? -12.062 6.722 4.566 1.00 95.31 88 ASP A N 1
ATOM 662 C CA . ASP A 1 88 ? -11.319 5.465 4.581 1.00 95.31 88 ASP A CA 1
ATOM 663 C C . ASP A 1 88 ? -10.305 5.461 5.723 1.00 95.31 88 ASP A C 1
ATOM 665 O O . ASP A 1 88 ? -10.121 4.435 6.381 1.00 95.31 88 ASP A O 1
ATOM 669 N N . ALA A 1 89 ? -9.704 6.618 6.016 1.00 95.62 89 ALA A N 1
ATOM 670 C CA . ALA A 1 89 ? -8.844 6.806 7.177 1.00 95.62 89 ALA A CA 1
ATOM 671 C C . ALA A 1 89 ? -9.628 6.591 8.485 1.00 95.62 89 ALA A C 1
ATOM 673 O O . ALA A 1 89 ? -9.182 5.837 9.355 1.00 95.62 89 ALA A O 1
ATOM 674 N N . ASP A 1 90 ? -10.836 7.152 8.589 1.00 95.56 90 ASP A N 1
ATOM 675 C CA . ASP A 1 90 ? -11.737 6.937 9.728 1.00 95.56 90 ASP A CA 1
ATOM 676 C C . ASP A 1 90 ? -12.131 5.464 9.879 1.00 95.56 90 ASP A C 1
ATOM 678 O O . ASP A 1 90 ? -12.120 4.902 10.982 1.00 95.56 90 ASP A O 1
ATOM 682 N N . ARG A 1 91 ? -12.482 4.813 8.763 1.00 96.38 91 ARG A N 1
ATOM 683 C CA . ARG A 1 91 ? -12.832 3.389 8.738 1.00 96.38 91 ARG A CA 1
ATOM 684 C C . ARG A 1 91 ? -11.658 2.525 9.195 1.00 96.38 91 ARG A C 1
ATOM 686 O O . ARG A 1 91 ? -11.856 1.622 10.012 1.00 96.38 91 ARG A O 1
ATOM 693 N N . LEU A 1 92 ? -10.451 2.815 8.711 1.00 96.06 92 LEU A N 1
ATOM 694 C CA . LEU A 1 92 ? -9.228 2.129 9.120 1.00 96.06 92 LEU A CA 1
ATOM 695 C C . LEU A 1 92 ? -8.964 2.320 10.619 1.00 96.06 92 LEU A C 1
ATOM 697 O O . LEU A 1 92 ? -8.723 1.341 11.325 1.00 96.06 92 LEU A O 1
ATOM 701 N N . GLY A 1 93 ? -9.074 3.552 11.124 1.00 96.50 93 GLY A N 1
ATOM 702 C CA . GLY A 1 93 ? -8.895 3.863 12.543 1.00 96.50 93 GLY A CA 1
ATOM 703 C C . GLY A 1 93 ? -9.832 3.058 13.446 1.00 96.50 93 GLY A C 1
ATOM 704 O O . GLY A 1 93 ? -9.378 2.421 14.399 1.00 96.50 93 GLY A O 1
ATOM 705 N N . LYS A 1 94 ? -11.125 2.998 13.105 1.00 97.81 94 LYS A N 1
ATOM 706 C CA . LYS A 1 94 ? -12.126 2.206 13.845 1.00 97.81 94 LYS A CA 1
ATOM 707 C C . LYS A 1 94 ? -11.803 0.709 13.843 1.00 97.81 94 LYS A C 1
ATOM 709 O O . LYS A 1 94 ? -11.894 0.059 14.885 1.00 97.81 94 LYS A O 1
ATOM 714 N N . ALA A 1 95 ? -11.394 0.158 12.700 1.00 97.44 95 ALA A N 1
ATOM 715 C CA . ALA A 1 95 ? -11.021 -1.253 12.599 1.00 97.44 95 ALA A CA 1
ATOM 716 C C . ALA A 1 95 ? -9.792 -1.589 13.465 1.00 97.44 95 ALA A C 1
ATOM 718 O O . ALA A 1 95 ? -9.773 -2.603 14.166 1.00 97.44 95 ALA A O 1
ATOM 719 N N . LEU A 1 96 ? -8.782 -0.714 13.476 1.00 96.75 96 LEU A N 1
ATOM 720 C CA . LEU A 1 96 ? -7.588 -0.889 14.307 1.00 96.75 96 LEU A CA 1
ATOM 721 C C . LEU A 1 96 ? -7.908 -0.814 15.806 1.00 96.75 96 LEU A C 1
ATOM 723 O O . LEU A 1 96 ? -7.400 -1.636 16.573 1.00 96.75 96 LEU A O 1
ATOM 727 N N . GLN A 1 97 ? -8.778 0.113 16.219 1.00 97.94 97 GLN A N 1
ATOM 728 C CA . GLN A 1 97 ? -9.255 0.209 17.604 1.00 97.94 97 GLN A CA 1
ATOM 729 C C . GLN A 1 97 ? -9.982 -1.068 18.042 1.00 97.94 97 GLN A C 1
ATOM 731 O O . GLN A 1 97 ? -9.712 -1.594 19.123 1.00 97.94 97 GLN A O 1
ATOM 736 N N . LEU A 1 98 ? -10.846 -1.617 17.183 1.00 97.81 98 LEU A N 1
ATOM 737 C CA . LEU A 1 98 ? -11.533 -2.881 17.449 1.00 97.81 98 LEU A CA 1
ATOM 738 C C . LEU A 1 98 ? -10.536 -4.035 17.649 1.00 97.81 98 LEU A C 1
ATOM 740 O O . LEU A 1 98 ? -10.627 -4.771 18.631 1.00 97.81 98 LEU A O 1
ATOM 744 N N . HIS A 1 99 ? -9.540 -4.166 16.768 1.00 96.81 99 HIS A N 1
ATOM 745 C CA . HIS A 1 99 ? -8.497 -5.190 16.902 1.00 96.81 99 HIS A CA 1
ATOM 746 C C . HIS A 1 99 ? -7.656 -5.022 18.173 1.00 96.81 99 HIS A C 1
ATOM 748 O O . HIS A 1 99 ? -7.198 -6.003 18.767 1.00 96.81 99 HIS A O 1
ATOM 754 N N . GLU A 1 100 ? -7.405 -3.788 18.604 1.00 97.00 100 GLU A N 1
ATOM 755 C CA . GLU A 1 100 ? -6.735 -3.533 19.873 1.00 97.00 100 GLU A CA 1
ATOM 756 C C . GLU A 1 100 ? -7.576 -4.002 21.062 1.00 97.00 100 GLU A C 1
ATOM 758 O O . GLU A 1 100 ? -7.054 -4.724 21.916 1.00 97.00 100 GLU A O 1
ATOM 763 N N . GLN A 1 101 ? -8.865 -3.662 21.081 1.00 96.38 101 GLN A N 1
ATOM 764 C CA . GLN A 1 101 ? -9.788 -4.079 22.132 1.00 96.38 101 GLN A CA 1
ATOM 765 C C . GLN A 1 101 ? -9.854 -5.609 22.240 1.00 96.38 101 GLN A C 1
ATOM 767 O O . GLN A 1 101 ? -9.626 -6.159 23.315 1.00 96.38 101 GLN A O 1
ATOM 772 N N . MET A 1 102 ? -10.010 -6.310 21.113 1.00 96.00 102 MET A N 1
ATOM 773 C CA . MET A 1 102 ? -10.020 -7.778 21.077 1.00 96.00 102 MET A CA 1
ATOM 774 C C . MET A 1 102 ? -8.738 -8.390 21.661 1.00 96.00 102 MET A C 1
ATOM 776 O O . MET A 1 102 ? -8.796 -9.354 22.425 1.00 96.00 102 MET A O 1
ATOM 780 N N . ARG A 1 103 ? -7.562 -7.827 21.344 1.00 95.88 103 ARG A N 1
ATOM 781 C CA . ARG A 1 103 ? -6.283 -8.295 21.910 1.00 95.88 103 ARG A CA 1
ATOM 782 C C . ARG A 1 103 ? -6.201 -8.062 23.419 1.00 95.88 103 ARG A C 1
ATOM 784 O O . ARG A 1 103 ? -5.624 -8.893 24.124 1.00 95.88 103 ARG A O 1
ATOM 791 N N . ARG A 1 104 ? -6.734 -6.944 23.921 1.00 94.06 104 ARG A N 1
ATOM 792 C CA . ARG A 1 104 ? -6.787 -6.648 25.363 1.00 94.06 104 ARG A CA 1
ATOM 793 C C . ARG A 1 104 ? -7.707 -7.631 26.087 1.00 94.06 104 ARG A C 1
ATOM 795 O O . ARG A 1 104 ? -7.284 -8.213 27.084 1.00 94.06 104 ARG A O 1
ATOM 802 N N . ASP A 1 105 ? -8.888 -7.897 25.539 1.00 92.69 105 ASP A N 1
ATOM 803 C CA . ASP A 1 105 ? -9.862 -8.827 26.121 1.00 92.69 105 ASP A CA 1
ATOM 804 C C . ASP A 1 105 ? -9.329 -10.265 26.159 1.00 92.69 105 ASP A C 1
ATOM 806 O O . ASP A 1 105 ? -9.426 -10.948 27.181 1.00 92.69 105 ASP A O 1
ATOM 810 N N . GLN A 1 106 ? -8.655 -10.706 25.091 1.00 90.69 106 GLN A N 1
ATOM 811 C CA . GLN A 1 106 ? -7.973 -12.003 25.060 1.00 90.69 106 GLN A CA 1
ATOM 812 C C . GLN A 1 106 ? -6.884 -12.117 26.136 1.00 90.69 106 GLN A C 1
ATOM 814 O O . GLN A 1 106 ? -6.760 -13.159 26.780 1.00 90.69 106 GLN A O 1
ATOM 819 N N . LYS A 1 107 ? -6.095 -11.059 26.366 1.00 86.88 107 LYS A N 1
ATOM 820 C CA . LYS A 1 107 ? -5.090 -11.047 27.443 1.00 86.88 107 LYS A CA 1
ATOM 821 C C . LYS A 1 107 ? -5.740 -11.108 28.825 1.00 86.88 107 LYS A C 1
ATOM 823 O O . LYS A 1 107 ? -5.288 -11.886 29.661 1.00 86.88 107 LYS A O 1
ATOM 828 N N . ALA A 1 108 ? -6.803 -10.337 29.052 1.00 80.44 108 ALA A N 1
ATOM 829 C CA . ALA A 1 108 ? -7.535 -10.336 30.31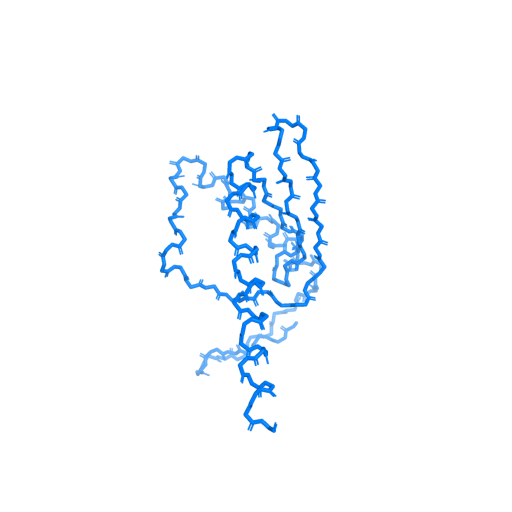6 1.00 80.44 108 ALA A CA 1
ATOM 830 C C . ALA A 1 108 ? -8.180 -11.701 30.613 1.00 80.44 108 ALA A C 1
ATOM 832 O O . ALA A 1 108 ? -8.166 -12.151 31.755 1.00 80.44 108 ALA A O 1
ATOM 833 N N . SER A 1 109 ? -8.697 -12.387 29.590 1.00 78.81 109 SER A N 1
ATOM 834 C CA . SER A 1 109 ? -9.234 -13.746 29.714 1.00 78.81 109 SER A CA 1
ATOM 835 C C . SER A 1 109 ? -8.146 -14.774 30.045 1.00 78.81 109 SER A C 1
ATOM 837 O O . SER A 1 109 ? -8.332 -15.584 30.950 1.00 78.81 109 SER A O 1
ATOM 839 N N . ARG A 1 110 ? -6.976 -14.704 29.392 1.00 75.06 110 ARG A N 1
ATOM 840 C CA . ARG A 1 110 ? -5.842 -15.609 29.667 1.00 75.06 110 ARG A CA 1
ATOM 841 C C . ARG A 1 110 ? -5.239 -15.407 31.060 1.00 75.06 110 ARG A C 1
ATOM 843 O O . ARG A 1 110 ? -4.826 -16.379 31.673 1.00 75.06 110 ARG A O 1
ATOM 850 N N . GLY A 1 111 ? -5.215 -14.175 31.572 1.00 67.31 111 GLY A N 1
ATOM 851 C CA . GLY A 1 111 ? -4.717 -13.872 32.920 1.00 67.31 111 GLY A CA 1
ATOM 852 C C . GLY A 1 111 ? -5.622 -14.344 34.064 1.00 67.31 111 GLY A C 1
ATOM 853 O O . GLY A 1 111 ? -5.160 -14.410 35.192 1.00 67.31 111 GLY A O 1
ATOM 854 N N . LYS A 1 112 ? -6.891 -14.681 33.790 1.00 63.06 112 LYS A N 1
ATOM 855 C CA . LYS A 1 112 ? -7.838 -15.230 34.780 1.00 63.06 112 LYS A CA 1
ATOM 856 C C . LYS A 1 112 ? -7.793 -16.760 34.900 1.00 63.06 112 LYS A C 1
ATOM 858 O O . LYS A 1 112 ? -8.464 -17.308 35.765 1.00 63.06 112 LYS A O 1
ATOM 863 N N . LEU A 1 113 ? -7.069 -17.437 34.008 1.00 58.03 113 LEU A N 1
ATOM 864 C CA . LEU A 1 113 ? -6.941 -18.900 33.955 1.00 58.03 113 LEU A CA 1
ATOM 865 C C . LEU A 1 113 ? -5.643 -19.416 34.606 1.00 58.03 113 LEU A C 1
ATOM 867 O O . LEU A 1 113 ? -5.406 -20.621 34.571 1.00 58.03 113 LEU A O 1
ATOM 871 N N . ASN A 1 114 ? -4.831 -18.520 35.181 1.00 47.12 114 ASN A N 1
ATOM 872 C CA . ASN A 1 114 ? -3.607 -18.838 35.919 1.00 47.12 114 ASN A CA 1
ATOM 873 C C . ASN A 1 114 ? -3.759 -18.476 37.394 1.00 47.12 114 ASN A C 1
ATOM 875 O O . ASN A 1 114 ? -4.253 -17.357 37.660 1.00 47.12 114 ASN A O 1
#

Secondary structure (DSSP, 8-state):
-EEPPSSSS--EE----HHHHHHHHHH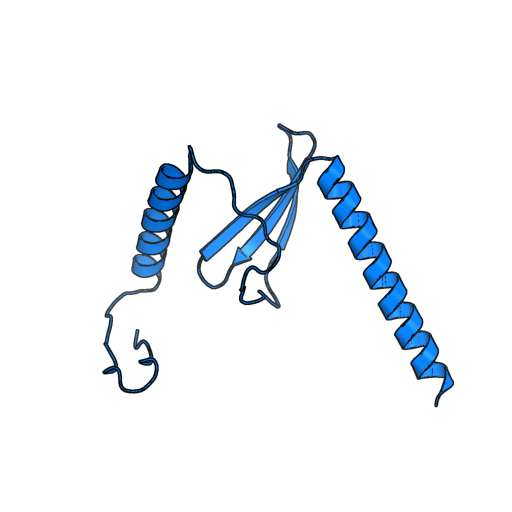HHHHHHHHTTTSPPPPSTT---PPP-S--EEEEEETTTTEEEEEEEETTTEEEEEEEPHHHHHHHHHHHHHHHHHHHHHHHHHHT--

pLDDT: mean 88.0, std 11.97, range [47.12, 97.94]

Foldseek 3Di:
DWDDDDPPDDTDDDPDDPVRLLVVLVVVVVVVCVVCVPPDDDDPVPDDDDDDPPWDWDWDQDDPQSWIWIWTQDPNHGIDIDTDHPVRRVVVVVVVVVVVVVVVVVVVVVVVVD